Protein AF-A0A0B7B6R2-F1 (afdb_monomer_lite)

InterPro domains:
  IPR026769 MICOS complex subunit Mic13 [PF15884] (22-86)
  IPR026769 MICOS complex subunit Mic13 [PTHR31816] (4-86)

Radius of gyration: 21.34 Å; c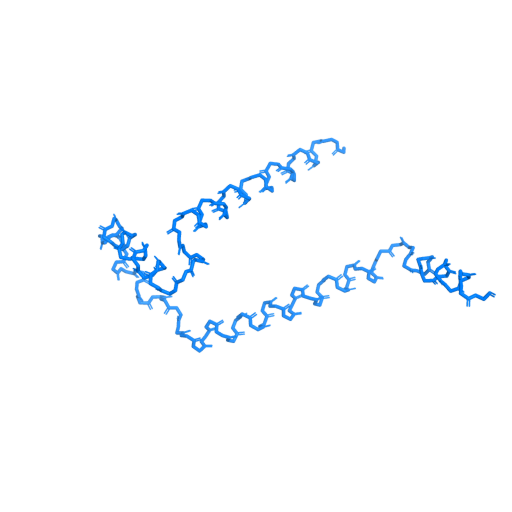hains: 1; bounding box: 67×29×44 Å

pLDDT: mean 71.56, std 11.05, range [43.03, 91.69]

Organism: NCBI:txid1028688

Foldseek 3Di:
DVVVVVVVVVVVVVVVVVVVVCVVQCCVPDPVSVVVSVVVVCVVCVPVCVVVVVVDDDPVRCVVVVVVVVVVVVVVVVVVCVPDPCNVVVVVVVVVVPD

Structure (mmCIF, N/CA/C/O backbone):
data_AF-A0A0B7B6R2-F1
#
_entry.id   AF-A0A0B7B6R2-F1
#
loop_
_atom_site.group_PDB
_atom_site.id
_atom_site.type_symbol
_atom_site.label_atom_id
_atom_site.label_alt_id
_atom_site.label_comp_id
_atom_site.label_asym_id
_atom_site.label_entity_id
_atom_site.label_seq_id
_atom_site.pdbx_PDB_ins_code
_atom_site.Cartn_x
_atom_site.Cartn_y
_atom_site.Cartn_z
_atom_site.occupancy
_atom_site.B_iso_or_equiv
_atom_site.auth_seq_id
_atom_site.auth_comp_id
_atom_site.auth_asym_id
_atom_site.auth_atom_id
_atom_site.pdbx_PDB_model_num
ATOM 1 N N . MET A 1 1 ? 9.482 11.921 -26.317 1.00 56.44 1 MET A N 1
ATOM 2 C CA . MET A 1 1 ? 10.128 11.684 -25.003 1.00 56.44 1 MET A CA 1
ATOM 3 C C . MET A 1 1 ? 9.578 12.583 -23.893 1.00 56.44 1 MET A C 1
ATOM 5 O O . MET A 1 1 ? 9.056 12.033 -22.935 1.00 56.44 1 MET A O 1
ATOM 9 N N . ALA A 1 2 ? 9.587 13.918 -24.017 1.00 60.16 2 ALA A N 1
ATOM 10 C CA . ALA A 1 2 ? 9.140 14.842 -22.954 1.00 60.16 2 ALA A CA 1
ATOM 11 C C . ALA A 1 2 ? 7.706 14.605 -22.421 1.00 60.16 2 ALA A C 1
ATOM 13 O O . ALA A 1 2 ? 7.477 14.633 -21.216 1.00 60.16 2 ALA A O 1
ATOM 14 N N . VAL A 1 3 ? 6.749 14.287 -23.300 1.00 69.88 3 VAL A N 1
ATOM 15 C CA . VAL A 1 3 ? 5.345 14.036 -22.911 1.00 69.88 3 VAL A CA 1
ATOM 16 C C . VAL A 1 3 ? 5.188 12.764 -22.064 1.00 69.88 3 VAL A C 1
ATOM 18 O O . VAL A 1 3 ? 4.361 12.718 -21.155 1.00 69.88 3 VAL A O 1
ATOM 21 N N . ALA A 1 4 ? 6.008 11.736 -22.311 1.00 73.38 4 ALA A N 1
ATOM 22 C CA . ALA A 1 4 ? 5.996 10.509 -21.515 1.00 73.38 4 ALA A CA 1
ATOM 23 C C . ALA A 1 4 ? 6.541 10.760 -20.099 1.00 73.38 4 ALA A C 1
ATOM 25 O O . ALA A 1 4 ? 5.931 10.321 -19.126 1.00 73.38 4 ALA A O 1
ATOM 26 N N . PHE A 1 5 ? 7.621 11.540 -19.980 1.00 71.06 5 PHE A N 1
ATOM 27 C CA . PHE A 1 5 ? 8.169 11.960 -18.687 1.00 71.06 5 PHE A CA 1
ATOM 28 C C . PHE A 1 5 ? 7.194 12.836 -17.897 1.00 71.06 5 PHE A C 1
ATOM 30 O O . PHE A 1 5 ? 6.988 12.583 -16.715 1.00 71.06 5 PHE A O 1
ATOM 37 N N . ALA A 1 6 ? 6.521 13.794 -18.540 1.00 76.44 6 ALA A N 1
ATOM 38 C CA . ALA A 1 6 ? 5.502 14.616 -17.885 1.00 76.44 6 ALA A CA 1
ATOM 39 C C . ALA A 1 6 ? 4.337 13.770 -17.341 1.00 76.44 6 ALA A C 1
ATOM 41 O O . ALA A 1 6 ? 3.867 13.988 -16.226 1.00 76.44 6 ALA A O 1
ATOM 42 N N . LYS A 1 7 ? 3.906 12.750 -18.095 1.00 76.00 7 LYS A N 1
ATOM 43 C CA . LYS A 1 7 ? 2.833 11.835 -17.677 1.00 76.00 7 LYS A CA 1
ATOM 44 C C . LYS A 1 7 ? 3.250 10.950 -16.500 1.00 76.00 7 LYS A C 1
ATOM 46 O O . LYS A 1 7 ? 2.431 10.678 -15.626 1.00 76.00 7 LYS A O 1
ATOM 51 N N . VAL A 1 8 ? 4.505 10.504 -16.465 1.00 81.12 8 VAL A N 1
ATOM 52 C CA . VAL A 1 8 ? 5.063 9.748 -15.332 1.00 81.12 8 VAL A CA 1
ATOM 53 C C . VAL A 1 8 ? 5.209 10.646 -14.104 1.00 81.12 8 VAL A C 1
ATOM 55 O O . VAL A 1 8 ? 4.746 10.269 -13.032 1.00 81.12 8 VAL A O 1
ATOM 58 N N . ALA A 1 9 ? 5.754 11.853 -14.263 1.00 75.75 9 ALA A N 1
ATOM 59 C CA . ALA A 1 9 ? 5.898 12.820 -13.179 1.00 75.75 9 ALA A CA 1
ATOM 60 C C . ALA A 1 9 ? 4.543 13.170 -12.549 1.00 75.75 9 ALA A C 1
ATOM 62 O O . ALA A 1 9 ? 4.398 13.074 -11.337 1.00 75.75 9 ALA A O 1
ATOM 63 N N . ALA A 1 10 ? 3.522 13.451 -13.365 1.00 81.75 10 ALA A N 1
ATOM 64 C CA . ALA A 1 10 ? 2.172 13.725 -12.875 1.00 81.75 10 ALA A CA 1
ATOM 65 C C . ALA A 1 10 ? 1.596 12.558 -12.054 1.00 81.75 10 ALA A C 1
ATOM 67 O O . ALA A 1 10 ? 1.023 12.772 -10.988 1.00 81.75 10 ALA A O 1
ATOM 68 N N . LYS A 1 11 ? 1.788 11.311 -12.509 1.00 80.50 11 LYS A N 1
ATOM 69 C CA . LYS A 1 11 ? 1.357 10.120 -11.759 1.00 80.50 11 LYS A CA 1
ATOM 70 C C . LYS A 1 11 ? 2.081 9.990 -10.418 1.00 80.50 11 LYS A C 1
ATOM 72 O O . LYS A 1 11 ? 1.438 9.678 -9.420 1.00 80.50 11 LYS A O 1
ATOM 77 N N . ILE A 1 12 ? 3.388 10.251 -10.390 1.00 83.94 12 ILE A N 1
ATOM 78 C CA . ILE A 1 12 ? 4.190 10.208 -9.161 1.00 83.94 12 ILE A CA 1
ATOM 79 C C . ILE A 1 12 ? 3.751 11.311 -8.194 1.00 83.94 12 ILE A C 1
ATOM 81 O O . ILE A 1 12 ? 3.601 11.037 -7.010 1.00 83.94 12 ILE A O 1
ATOM 85 N N . SER A 1 13 ? 3.481 12.527 -8.676 1.00 82.44 13 SER A N 1
ATOM 86 C CA . SER A 1 13 ? 2.997 13.629 -7.836 1.00 82.44 13 SER A CA 1
ATOM 87 C C . SER A 1 13 ? 1.643 13.319 -7.201 1.00 82.44 13 SER A C 1
ATOM 89 O O . SER A 1 13 ? 1.465 13.551 -6.008 1.00 82.44 13 SER A O 1
ATOM 91 N N . VAL A 1 14 ? 0.705 12.750 -7.965 1.00 86.31 14 VAL A N 1
ATOM 92 C CA . VAL A 1 14 ? -0.602 12.334 -7.431 1.00 86.31 14 VAL A CA 1
ATOM 93 C C . VAL A 1 14 ? -0.431 11.228 -6.389 1.00 86.31 14 VAL A C 1
ATOM 95 O O . VAL A 1 14 ? -0.965 11.341 -5.289 1.00 86.31 14 VAL A O 1
ATOM 98 N N . ALA A 1 15 ? 0.355 10.193 -6.694 1.00 80.94 15 ALA A N 1
ATOM 99 C CA . ALA A 1 15 ? 0.616 9.105 -5.753 1.00 80.94 15 ALA A CA 1
ATOM 100 C C . ALA A 1 15 ? 1.309 9.606 -4.472 1.00 80.94 15 ALA A C 1
ATOM 102 O O . ALA A 1 15 ? 0.886 9.270 -3.369 1.00 80.94 15 ALA A O 1
ATOM 103 N N . GLY A 1 16 ? 2.322 10.463 -4.608 1.00 81.00 16 GLY A N 1
ATOM 104 C CA . GLY A 1 16 ? 3.036 11.074 -3.489 1.00 81.00 16 GLY A CA 1
ATOM 105 C C . GLY A 1 16 ? 2.139 11.964 -2.631 1.00 81.00 16 GLY A C 1
ATOM 106 O O . GLY A 1 16 ? 2.217 11.899 -1.409 1.00 81.00 16 GLY A O 1
ATOM 107 N N . GLY A 1 17 ? 1.235 12.730 -3.249 1.00 81.31 17 GLY A N 1
ATOM 108 C CA . GLY A 1 17 ? 0.246 13.542 -2.539 1.00 81.31 17 GLY A CA 1
ATOM 109 C C . GLY A 1 17 ? -0.726 12.700 -1.711 1.00 81.31 17 GLY A C 1
ATOM 110 O O . GLY A 1 17 ? -0.966 13.012 -0.546 1.00 81.31 17 GLY A O 1
ATOM 111 N N . VAL A 1 18 ? -1.227 11.594 -2.273 1.00 82.19 18 VAL A N 1
ATOM 112 C CA . VAL A 1 18 ? -2.098 10.648 -1.552 1.00 82.19 18 VAL A CA 1
ATOM 113 C C . VAL A 1 18 ? -1.358 10.014 -0.373 1.00 82.19 18 VAL A C 1
ATOM 115 O O . VAL A 1 18 ? -1.897 9.960 0.733 1.00 82.19 18 VAL A O 1
ATOM 118 N N . ILE A 1 19 ? -0.111 9.582 -0.576 1.00 79.06 19 ILE A N 1
ATOM 119 C CA . ILE A 1 19 ? 0.711 8.993 0.488 1.00 79.06 19 ILE A CA 1
ATOM 120 C C . ILE A 1 19 ? 0.975 10.023 1.593 1.00 79.06 19 ILE A C 1
ATOM 122 O O . ILE A 1 19 ? 0.727 9.735 2.762 1.00 79.06 19 ILE A O 1
ATOM 126 N N . TYR A 1 20 ? 1.398 11.239 1.245 1.00 79.06 20 TYR A N 1
ATOM 127 C CA . TYR A 1 20 ? 1.660 12.308 2.212 1.00 79.06 20 TYR A CA 1
ATOM 128 C C . TYR A 1 20 ? 0.417 12.655 3.040 1.00 79.06 20 TYR A C 1
ATOM 130 O O . TYR A 1 20 ? 0.486 12.750 4.266 1.00 79.06 20 TYR A O 1
ATOM 138 N N . TRP A 1 21 ? -0.740 12.771 2.385 1.00 80.62 21 TRP A N 1
ATOM 139 C CA . TRP A 1 21 ? -2.010 12.996 3.067 1.00 80.62 21 TRP A CA 1
ATOM 140 C C . TRP A 1 21 ? -2.369 11.836 4.006 1.00 80.62 21 TRP A C 1
ATOM 142 O O . TRP A 1 21 ? -2.803 12.071 5.131 1.00 80.62 21 TRP A O 1
ATOM 152 N N . SER A 1 22 ? -2.122 10.586 3.598 1.00 75.50 22 SER A N 1
ATOM 153 C CA . SER A 1 22 ? -2.382 9.417 4.447 1.00 75.50 22 SER A CA 1
ATOM 154 C C . SER A 1 22 ? -1.490 9.361 5.696 1.00 75.50 22 SER A C 1
ATOM 156 O O . SER A 1 22 ? -1.941 8.925 6.754 1.00 75.50 22 SER A O 1
ATOM 158 N N . ILE A 1 23 ? -0.250 9.857 5.610 1.00 77.06 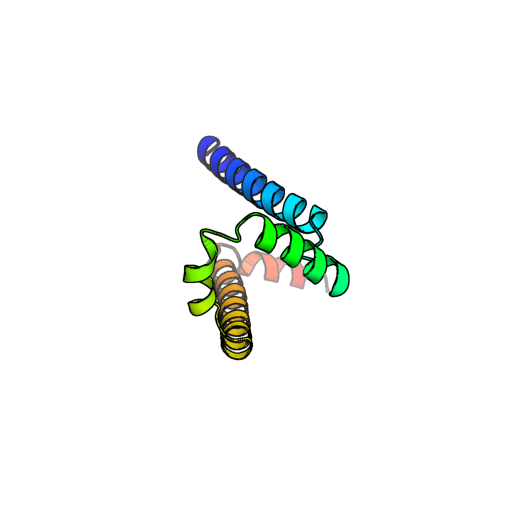23 ILE A N 1
ATOM 159 C CA . ILE A 1 23 ? 0.656 9.992 6.760 1.00 77.06 23 ILE A CA 1
ATOM 160 C C . ILE A 1 23 ? 0.149 11.083 7.710 1.00 77.06 23 ILE A C 1
ATOM 162 O O . ILE A 1 23 ? 0.056 10.847 8.910 1.00 77.06 23 ILE A O 1
ATOM 166 N N . GLN A 1 24 ? -0.244 12.245 7.176 1.00 78.44 24 GLN A N 1
ATOM 167 C CA . GLN A 1 24 ? -0.849 13.345 7.946 1.00 78.44 24 GLN A CA 1
ATOM 168 C C . GLN A 1 24 ? -2.127 12.922 8.683 1.00 78.44 24 GLN A C 1
ATOM 170 O O . GLN A 1 24 ? -2.370 13.356 9.804 1.00 78.44 24 GLN A O 1
ATOM 175 N N . GLN A 1 25 ? -2.926 12.037 8.084 1.00 70.25 25 GLN A N 1
ATOM 176 C CA . GLN A 1 25 ? -4.115 11.467 8.723 1.00 70.25 25 GLN A CA 1
ATOM 177 C C . GLN A 1 25 ? -3.790 10.452 9.829 1.00 70.25 25 GLN A C 1
ATOM 179 O O . GLN A 1 25 ? -4.707 9.944 10.461 1.00 70.25 25 GLN A O 1
ATOM 184 N N . GLY A 1 26 ? -2.518 10.128 10.074 1.00 70.94 26 GLY A N 1
ATOM 185 C CA . GLY A 1 26 ? -2.116 9.178 11.111 1.00 70.94 26 GLY A CA 1
ATOM 186 C C . GLY A 1 26 ? -2.399 7.714 10.761 1.00 70.94 26 GLY A C 1
ATOM 187 O O . GLY A 1 26 ? -2.254 6.853 11.623 1.00 70.94 26 GLY A O 1
ATOM 188 N N . ILE A 1 27 ? -2.752 7.404 9.504 1.00 73.62 27 ILE A N 1
ATOM 189 C CA . ILE A 1 27 ? -3.032 6.028 9.039 1.00 73.62 27 ILE A CA 1
ATOM 190 C C . ILE A 1 27 ? -1.794 5.134 9.190 1.00 73.62 27 ILE A C 1
ATOM 192 O O . ILE A 1 27 ? -1.910 3.957 9.516 1.00 73.62 27 ILE A O 1
ATOM 196 N N . TRP A 1 28 ? -0.612 5.716 8.985 1.00 76.44 28 TRP A N 1
ATOM 197 C CA . TRP A 1 28 ? 0.689 5.052 9.113 1.00 76.44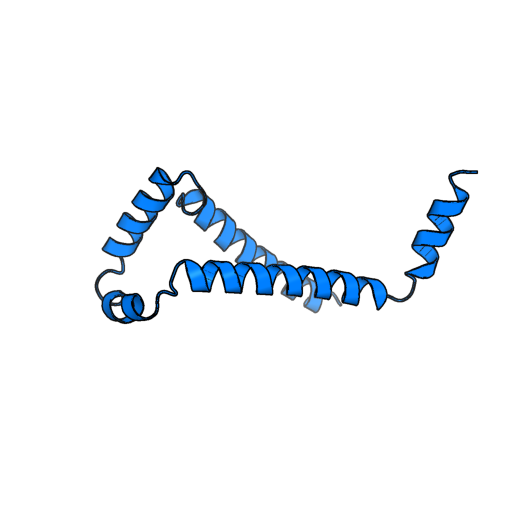 28 TRP A CA 1
ATOM 198 C C . TRP A 1 28 ? 1.406 5.379 10.431 1.00 76.44 28 TRP A C 1
ATOM 200 O O . TRP A 1 28 ? 2.593 5.092 10.569 1.00 76.44 28 TRP A O 1
ATOM 210 N N . GLY A 1 29 ? 0.714 6.035 11.366 1.00 69.75 29 GLY A N 1
ATOM 211 C CA . GLY A 1 29 ? 1.255 6.406 12.668 1.00 69.75 29 GLY A CA 1
ATOM 212 C C . GLY A 1 29 ? 1.240 5.240 13.655 1.00 69.75 29 GLY A C 1
ATOM 213 O O . GLY A 1 29 ? 1.272 4.062 13.300 1.00 69.75 29 GLY A O 1
ATOM 214 N N . THR A 1 30 ? 1.168 5.562 14.938 1.00 74.62 30 THR A N 1
ATOM 215 C CA . THR A 1 30 ? 1.010 4.559 15.991 1.00 74.62 30 THR A CA 1
ATOM 216 C C . THR A 1 30 ? -0.364 3.884 15.927 1.00 74.62 30 THR A C 1
ATOM 218 O O . THR A 1 30 ? -1.340 4.443 15.430 1.00 74.62 30 THR A O 1
ATOM 221 N N . SER A 1 31 ? -0.482 2.683 16.503 1.00 70.44 31 SER A N 1
ATOM 222 C CA . SER A 1 31 ? -1.743 1.914 16.517 1.00 70.44 31 SER A CA 1
ATOM 223 C C . SER A 1 31 ? -2.933 2.700 17.106 1.00 70.44 31 SER A C 1
ATOM 225 O O . SER A 1 31 ? -4.082 2.514 16.702 1.00 70.44 31 SER A O 1
ATOM 227 N N . LYS A 1 32 ? -2.661 3.628 18.038 1.00 72.38 32 LYS A N 1
ATOM 228 C CA . LYS A 1 32 ? -3.660 4.559 18.588 1.00 72.38 32 LYS A CA 1
ATOM 229 C C . LYS A 1 32 ? -4.114 5.596 17.558 1.00 72.38 32 LYS A C 1
ATOM 231 O O . LYS A 1 32 ? -5.315 5.774 17.385 1.00 72.38 32 LYS A O 1
ATOM 236 N N . GLU A 1 33 ? -3.173 6.237 16.870 1.00 73.94 33 GLU A N 1
ATOM 237 C CA . GLU A 1 33 ? -3.451 7.258 15.852 1.00 73.94 33 GLU A CA 1
ATOM 238 C C . GLU A 1 33 ? -4.197 6.663 14.654 1.00 73.94 33 GLU A C 1
ATOM 240 O O . GLU A 1 33 ? -5.202 7.222 14.221 1.00 73.94 33 GLU A O 1
ATOM 245 N N . GLY A 1 34 ? -3.794 5.474 14.194 1.00 71.12 34 GLY A N 1
ATOM 246 C CA . GLY A 1 34 ? -4.486 4.757 13.121 1.00 71.12 34 GLY A CA 1
ATOM 247 C C . GLY A 1 34 ? -5.912 4.340 13.502 1.00 71.12 34 GLY A C 1
ATOM 248 O O . GLY A 1 34 ? -6.831 4.459 12.692 1.00 71.12 34 GLY A O 1
ATOM 249 N N . SER A 1 35 ? -6.135 3.912 14.751 1.00 68.88 35 SER A N 1
ATOM 250 C CA . SER A 1 35 ? -7.473 3.582 15.268 1.00 68.88 35 SER A CA 1
ATOM 251 C C . SER A 1 35 ? -8.381 4.813 15.354 1.00 68.88 35 SER A C 1
ATOM 253 O O . SER A 1 35 ? -9.561 4.753 15.000 1.00 68.88 35 SER A O 1
ATOM 255 N N . GLU A 1 36 ? -7.840 5.956 15.774 1.00 76.62 36 GLU A N 1
ATOM 256 C CA . GLU A 1 36 ? -8.589 7.209 15.859 1.00 76.62 36 GLU A CA 1
ATOM 257 C C . GLU A 1 36 ? -8.904 7.791 14.472 1.00 76.62 36 GLU A C 1
ATOM 259 O O . GLU A 1 36 ? -10.037 8.205 14.215 1.00 76.62 36 GLU A O 1
ATOM 264 N N . ALA A 1 37 ? -7.947 7.734 13.545 1.00 72.56 37 ALA A N 1
ATOM 265 C CA . ALA A 1 37 ? -8.147 8.070 12.139 1.00 72.56 37 ALA A CA 1
ATOM 266 C C . ALA A 1 37 ? -9.201 7.166 11.486 1.00 72.56 37 ALA A C 1
ATOM 268 O O . ALA A 1 37 ? -10.121 7.653 10.827 1.00 72.56 37 ALA A O 1
ATOM 269 N N . GLY A 1 38 ? -9.137 5.857 11.749 1.00 69.19 38 GLY A N 1
ATOM 270 C CA . GLY A 1 38 ? -10.130 4.880 11.308 1.00 69.19 38 GLY A CA 1
ATOM 271 C C 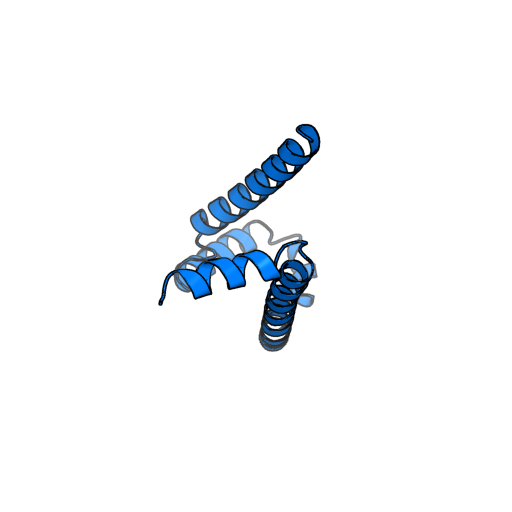. GLY A 1 38 ? -11.527 5.155 11.871 1.00 69.19 38 GLY A C 1
ATOM 272 O O . GLY A 1 38 ? -12.514 5.035 11.146 1.00 69.19 38 GLY A O 1
ATOM 273 N N . LYS A 1 39 ? -11.639 5.606 13.127 1.00 70.75 39 LYS A N 1
ATOM 274 C CA . LYS A 1 39 ? -12.912 6.047 13.729 1.00 70.75 39 LYS A CA 1
ATOM 275 C C . LYS A 1 39 ? -13.469 7.315 13.080 1.00 70.75 39 LYS A C 1
ATOM 277 O O . LYS A 1 39 ? -14.660 7.380 12.793 1.00 70.75 39 LYS A O 1
ATOM 282 N N . ARG A 1 40 ? -12.631 8.319 12.812 1.00 73.31 40 ARG A N 1
ATOM 283 C CA . ARG A 1 40 ? -13.056 9.558 12.128 1.00 73.31 40 ARG A CA 1
ATOM 284 C C . ARG A 1 40 ? -13.507 9.279 10.701 1.00 73.31 40 ARG A C 1
ATOM 286 O O . ARG A 1 40 ? -14.543 9.786 10.271 1.00 73.31 40 ARG A O 1
ATOM 293 N N . LEU A 1 41 ? -12.759 8.432 10.001 1.00 71.25 41 LEU A N 1
ATOM 294 C CA . LEU A 1 41 ? -13.091 8.005 8.655 1.00 71.25 41 LEU A CA 1
ATOM 295 C C . LEU A 1 41 ? -14.404 7.219 8.674 1.00 71.25 41 LEU A C 1
ATOM 297 O O . LEU A 1 41 ? -15.362 7.655 8.053 1.00 71.25 41 LEU A O 1
ATOM 301 N N . SER A 1 42 ? -14.512 6.153 9.469 1.00 65.69 42 SER A N 1
ATOM 302 C CA . SER A 1 42 ? -15.741 5.349 9.567 1.00 65.69 42 SER A CA 1
ATOM 303 C C . SER A 1 42 ? -16.979 6.168 9.933 1.00 65.69 42 SER A C 1
ATOM 305 O O . SER A 1 42 ? -18.012 5.944 9.319 1.00 65.69 42 SER A O 1
ATOM 307 N N . ASN A 1 43 ? -16.884 7.167 10.818 1.00 69.50 43 ASN A N 1
ATOM 308 C CA . ASN A 1 43 ? -17.996 8.081 11.118 1.00 69.50 43 ASN A CA 1
ATOM 309 C C . ASN A 1 43 ? -18.399 8.973 9.929 1.00 69.50 43 ASN A C 1
ATOM 311 O O . ASN A 1 43 ? -19.569 9.320 9.795 1.00 69.50 43 ASN A O 1
ATOM 315 N N . THR A 1 44 ? -17.453 9.331 9.058 1.00 68.81 44 THR A N 1
ATOM 316 C CA . THR A 1 44 ? -17.685 10.196 7.886 1.00 68.81 44 THR A CA 1
ATOM 317 C C . THR A 1 44 ? -18.285 9.422 6.707 1.00 68.81 44 THR A C 1
ATOM 319 O O . THR A 1 44 ? -19.096 9.958 5.958 1.00 68.81 44 THR A O 1
ATOM 322 N N . ILE A 1 45 ? -17.921 8.146 6.551 1.00 64.62 45 ILE A N 1
ATOM 323 C CA . ILE A 1 45 ? -18.387 7.259 5.469 1.00 64.62 45 ILE A CA 1
ATOM 324 C C . ILE A 1 45 ? -19.391 6.190 5.956 1.00 64.62 45 ILE A C 1
ATOM 326 O O . ILE A 1 45 ? -19.716 5.261 5.223 1.00 64.62 45 ILE A O 1
ATOM 330 N N . ALA A 1 46 ? -19.935 6.334 7.171 1.00 58.59 46 ALA A N 1
ATOM 331 C CA . ALA A 1 46 ? -20.747 5.327 7.870 1.00 58.59 46 ALA A CA 1
ATOM 332 C C . ALA A 1 46 ? -21.998 4.840 7.118 1.00 58.59 46 ALA A C 1
ATOM 334 O O . ALA A 1 46 ? -22.457 3.725 7.365 1.00 58.59 46 ALA A O 1
ATOM 335 N N . GLN A 1 47 ? -22.574 5.651 6.227 1.00 57.44 47 GLN A N 1
ATOM 336 C CA . GLN A 1 47 ? -23.765 5.250 5.470 1.00 57.44 47 GLN A CA 1
ATOM 337 C C . GLN A 1 47 ? -23.450 4.349 4.261 1.00 57.44 47 GLN A C 1
ATOM 339 O O . GLN A 1 47 ? -24.051 3.282 4.180 1.00 57.44 47 GLN A O 1
ATOM 344 N N . PRO A 1 48 ? -22.500 4.685 3.366 1.00 58.12 48 PRO A N 1
ATOM 345 C CA . PRO A 1 48 ? -22.148 3.819 2.232 1.00 58.12 48 PRO A CA 1
ATOM 346 C C . PRO A 1 48 ? -21.216 2.634 2.562 1.00 58.12 48 PRO A C 1
ATOM 348 O O . PRO A 1 48 ? -21.025 1.766 1.719 1.00 58.12 48 PRO A O 1
ATOM 351 N N . VAL A 1 49 ? -20.604 2.572 3.753 1.00 55.44 49 VAL A N 1
ATOM 352 C CA . VAL A 1 49 ? -19.577 1.551 4.075 1.00 55.44 49 VAL A CA 1
ATOM 353 C C . VAL A 1 49 ? -20.140 0.272 4.687 1.00 55.44 49 VAL A C 1
ATOM 355 O O . VAL A 1 49 ? -19.436 -0.736 4.688 1.00 55.44 49 VAL A O 1
ATOM 358 N N . LYS A 1 50 ? -21.394 0.257 5.160 1.00 54.81 50 LYS A N 1
ATOM 359 C CA . LYS A 1 50 ? -22.002 -0.963 5.726 1.00 54.81 50 LYS A CA 1
ATOM 360 C C . LYS A 1 50 ? -21.931 -2.157 4.766 1.00 54.81 50 LYS A C 1
ATOM 362 O O . LYS A 1 50 ? -21.627 -3.253 5.220 1.00 54.81 50 LYS A O 1
ATOM 367 N N . ASP A 1 51 ? -22.057 -1.915 3.463 1.00 57.09 51 ASP A N 1
ATOM 368 C CA . ASP A 1 51 ? -21.982 -2.958 2.428 1.00 57.09 51 ASP A CA 1
ATOM 369 C C . ASP A 1 51 ? -20.536 -3.355 2.058 1.00 57.09 51 ASP A C 1
ATOM 371 O O . ASP A 1 51 ? -20.298 -4.376 1.414 1.00 57.09 51 ASP A O 1
ATOM 375 N N . CYS A 1 52 ? -19.539 -2.565 2.470 1.00 54.91 52 CYS A N 1
ATOM 376 C CA . CYS A 1 52 ? -18.119 -2.844 2.233 1.00 54.91 52 CYS A CA 1
ATOM 377 C C . CYS A 1 52 ? -17.464 -3.629 3.375 1.00 54.91 52 CYS A C 1
ATOM 379 O O . CYS A 1 52 ? -16.422 -4.244 3.152 1.00 54.91 52 CYS A O 1
ATOM 381 N N . VAL A 1 53 ? -18.049 -3.628 4.580 1.00 58.59 53 VAL A N 1
ATOM 382 C CA . VAL A 1 53 ? -17.502 -4.345 5.748 1.00 58.59 53 VAL A CA 1
ATOM 383 C C . VAL A 1 53 ? -17.451 -5.854 5.503 1.00 58.59 53 VAL A C 1
ATOM 385 O O . VAL A 1 53 ? -16.489 -6.502 5.904 1.00 58.59 53 VAL A O 1
ATOM 388 N N . GLU A 1 54 ? -18.418 -6.403 4.766 1.00 60.19 54 GLU A N 1
ATOM 389 C CA . GLU A 1 54 ? -18.446 -7.827 4.404 1.00 60.19 54 GLU A CA 1
ATOM 390 C C . GLU A 1 54 ? -17.329 -8.235 3.429 1.00 60.19 54 GLU A C 1
ATOM 392 O O . GLU A 1 54 ? -17.014 -9.416 3.313 1.00 60.19 54 GLU A O 1
ATOM 397 N N . LYS A 1 55 ? -16.697 -7.273 2.744 1.00 63.56 55 LYS A N 1
ATOM 398 C CA . LYS A 1 55 ? -15.593 -7.511 1.799 1.00 63.56 55 LYS A CA 1
ATOM 399 C C . LYS A 1 55 ? -14.216 -7.204 2.379 1.00 63.56 55 LYS A C 1
ATOM 401 O O . LYS A 1 55 ? -13.236 -7.233 1.634 1.00 63.56 55 LYS A O 1
ATOM 406 N N . ILE A 1 56 ? -14.117 -6.885 3.670 1.00 68.62 56 ILE A N 1
ATOM 407 C CA . ILE A 1 56 ? -12.818 -6.650 4.301 1.00 68.62 56 ILE A CA 1
ATOM 408 C C . ILE A 1 56 ? -12.101 -8.003 4.412 1.00 68.62 56 ILE A C 1
ATOM 410 O O . ILE A 1 56 ? -12.595 -8.884 5.117 1.00 68.62 56 ILE A O 1
ATOM 414 N N . PRO A 1 57 ? -10.952 -8.186 3.736 1.00 69.12 57 PRO A N 1
ATOM 415 C CA . PRO A 1 57 ? -10.205 -9.429 3.827 1.00 69.12 57 PRO A CA 1
ATOM 416 C C . PRO A 1 57 ? -9.747 -9.651 5.267 1.00 69.12 57 PRO A C 1
ATOM 418 O O . PRO A 1 57 ? -9.347 -8.718 5.973 1.00 69.12 57 PRO A O 1
ATOM 421 N N . SER A 1 58 ? -9.791 -10.902 5.703 1.00 75.38 58 SER A N 1
ATOM 422 C CA . SER A 1 58 ? -9.292 -11.297 7.010 1.00 75.38 58 SER A CA 1
ATOM 423 C C . SER A 1 58 ? -7.797 -10.994 7.139 1.00 75.38 58 SER A C 1
ATOM 425 O O . SER A 1 58 ? -7.040 -10.960 6.167 1.00 75.38 58 SER A O 1
ATOM 427 N N . LEU A 1 59 ? -7.336 -10.822 8.378 1.00 72.50 59 LEU A N 1
ATOM 428 C CA . LEU A 1 59 ? -5.923 -10.568 8.686 1.00 72.50 59 LEU A CA 1
ATOM 429 C C . LEU A 1 59 ? -4.986 -11.641 8.099 1.00 72.50 59 LEU A C 1
ATOM 431 O O . LEU A 1 59 ? -3.865 -11.335 7.691 1.00 72.50 59 LEU A O 1
ATOM 435 N N . ALA A 1 60 ? -5.455 -12.889 8.020 1.00 74.06 60 ALA A N 1
ATOM 436 C CA . ALA A 1 60 ? -4.725 -13.987 7.397 1.00 74.06 60 ALA A CA 1
ATOM 437 C C . ALA A 1 60 ? -4.598 -13.800 5.874 1.00 74.06 60 ALA A C 1
ATOM 439 O O . ALA A 1 60 ? -3.498 -13.927 5.337 1.00 74.06 60 ALA A O 1
ATOM 440 N N . GLU A 1 61 ? -5.686 -13.434 5.192 1.00 72.56 61 GLU A N 1
ATOM 441 C CA . GLU A 1 61 ? -5.702 -13.172 3.745 1.00 72.56 61 GLU A CA 1
ATOM 442 C C . GLU A 1 61 ? -4.841 -11.963 3.371 1.00 72.56 61 GLU A C 1
ATOM 444 O O . GLU A 1 61 ? -4.114 -12.005 2.375 1.00 72.56 61 GLU A O 1
ATOM 449 N N . VAL A 1 62 ? -4.849 -10.911 4.197 1.00 78.88 62 VAL A N 1
ATOM 450 C CA . VAL A 1 62 ? -3.961 -9.751 4.029 1.00 78.88 62 VAL A CA 1
ATOM 451 C C . VAL A 1 62 ? -2.496 -10.167 4.155 1.00 78.88 62 VAL A C 1
ATOM 453 O O . VAL A 1 62 ? -1.678 -9.750 3.341 1.00 78.88 62 VAL A O 1
ATOM 456 N N . ASN A 1 63 ? -2.150 -11.008 5.132 1.00 76.00 63 ASN A N 1
ATOM 457 C CA . ASN A 1 63 ? -0.770 -11.449 5.352 1.00 76.00 63 ASN A CA 1
ATOM 458 C C . ASN A 1 63 ? -0.249 -12.331 4.203 1.00 76.00 63 ASN A C 1
ATOM 460 O O . ASN A 1 63 ? 0.887 -12.167 3.760 1.00 76.00 63 ASN A O 1
ATOM 464 N N . VAL A 1 64 ? -1.085 -13.236 3.685 1.00 80.75 64 VAL A N 1
ATOM 465 C CA . VAL A 1 64 ? -0.752 -14.048 2.501 1.00 80.75 64 VAL A CA 1
ATOM 466 C C . VAL A 1 64 ? -0.555 -13.146 1.283 1.00 80.75 64 VAL A C 1
ATOM 468 O O . VAL A 1 64 ? 0.503 -13.182 0.658 1.00 80.75 64 VAL A O 1
ATOM 471 N N . SER A 1 65 ? -1.512 -12.255 1.018 1.00 79.88 65 SER A N 1
ATOM 472 C CA . SER A 1 65 ? -1.453 -11.340 -0.127 1.00 79.88 65 SER A CA 1
ATOM 473 C C . SER A 1 65 ? -0.247 -10.401 -0.056 1.00 79.88 65 SER A C 1
ATOM 475 O O . SER A 1 65 ? 0.430 -10.181 -1.054 1.00 79.88 65 SER A O 1
ATOM 477 N N . ALA A 1 66 ? 0.067 -9.865 1.125 1.00 78.56 66 ALA A N 1
ATOM 478 C CA . ALA A 1 66 ? 1.214 -8.983 1.325 1.00 78.56 66 ALA A CA 1
ATOM 479 C C . ALA A 1 66 ? 2.541 -9.688 1.009 1.00 78.56 66 ALA A C 1
ATOM 481 O O . ALA A 1 66 ? 3.399 -9.104 0.345 1.00 78.56 66 ALA A O 1
ATOM 482 N N . LYS A 1 67 ? 2.697 -10.949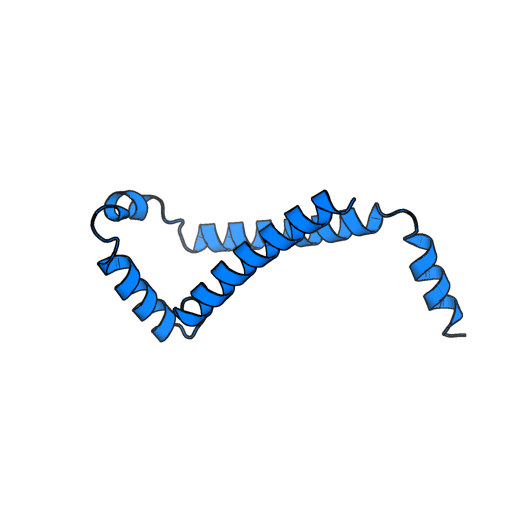 1.435 1.00 83.31 67 LYS A N 1
ATOM 483 C CA . LYS A 1 67 ? 3.874 -11.766 1.102 1.00 83.31 67 LYS A CA 1
ATOM 484 C C . LYS A 1 67 ? 3.971 -12.018 -0.399 1.00 83.31 67 LYS A C 1
ATOM 486 O O . LYS A 1 67 ? 5.043 -11.833 -0.972 1.00 83.31 67 LYS A O 1
ATOM 491 N N . ASP A 1 68 ? 2.866 -12.385 -1.036 1.00 86.69 68 ASP A N 1
ATOM 492 C CA . ASP A 1 68 ? 2.843 -12.677 -2.470 1.00 86.69 68 ASP A CA 1
ATOM 493 C C . ASP A 1 68 ? 3.143 -11.435 -3.313 1.00 86.69 68 ASP A C 1
ATOM 495 O O . ASP A 1 68 ? 3.970 -11.493 -4.230 1.00 86.69 68 ASP A O 1
ATOM 499 N N . TYR A 1 69 ? 2.556 -10.284 -2.972 1.00 87.44 69 TYR A N 1
ATOM 500 C CA . TYR A 1 69 ? 2.840 -9.020 -3.652 1.00 87.44 69 TYR A CA 1
ATOM 501 C C . TYR A 1 69 ? 4.283 -8.570 -3.454 1.00 87.44 69 TYR A C 1
ATOM 503 O O . TYR A 1 69 ? 4.920 -8.136 -4.415 1.00 87.44 69 TYR A O 1
ATOM 511 N N . TRP A 1 70 ? 4.825 -8.714 -2.244 1.00 87.12 70 TRP A N 1
ATOM 512 C CA . TRP A 1 70 ? 6.223 -8.399 -1.969 1.00 87.12 70 TRP A CA 1
ATOM 513 C C . TRP A 1 70 ? 7.172 -9.259 -2.809 1.00 87.12 70 TRP A C 1
ATOM 515 O O . TRP A 1 70 ? 8.012 -8.730 -3.541 1.00 87.12 70 TRP A O 1
ATOM 525 N N . ASN A 1 71 ? 6.992 -10.581 -2.774 1.00 90.19 71 ASN A N 1
ATOM 526 C CA . ASN A 1 71 ? 7.820 -11.525 -3.523 1.00 90.19 71 ASN A CA 1
ATOM 527 C C . ASN A 1 71 ? 7.725 -11.287 -5.035 1.00 90.19 71 ASN A C 1
ATOM 529 O O . ASN A 1 71 ? 8.738 -11.298 -5.739 1.00 90.19 71 ASN A O 1
ATOM 533 N N . THR A 1 72 ? 6.520 -11.012 -5.535 1.00 91.69 72 THR A N 1
ATOM 534 C CA . THR A 1 72 ? 6.286 -10.692 -6.948 1.00 91.69 72 THR A CA 1
ATOM 535 C C . THR A 1 72 ? 6.958 -9.381 -7.342 1.00 91.69 72 THR A C 1
ATOM 537 O O . THR A 1 72 ? 7.596 -9.310 -8.395 1.00 91.69 72 THR A O 1
ATOM 540 N N . GLY A 1 73 ? 6.866 -8.353 -6.497 1.00 85.94 73 GLY A N 1
ATOM 541 C CA . GLY A 1 73 ? 7.513 -7.061 -6.716 1.00 85.94 73 GLY A CA 1
ATOM 542 C C . GLY A 1 73 ? 9.030 -7.197 -6.812 1.00 85.94 73 GLY A C 1
ATOM 543 O O . GLY A 1 73 ? 9.624 -6.782 -7.807 1.00 85.94 73 GLY A O 1
ATOM 544 N N . ILE A 1 74 ? 9.649 -7.868 -5.837 1.00 85.81 74 ILE A N 1
ATOM 545 C CA . ILE A 1 74 ? 11.091 -8.138 -5.836 1.00 85.81 74 ILE A CA 1
ATOM 546 C C . ILE A 1 74 ? 11.498 -8.950 -7.074 1.00 85.81 74 ILE A C 1
ATOM 548 O O . ILE A 1 74 ? 12.434 -8.568 -7.776 1.00 85.81 74 ILE A O 1
ATOM 552 N N . SER A 1 75 ? 10.762 -10.014 -7.412 1.00 86.94 75 SER A N 1
ATOM 553 C CA . SER A 1 75 ? 11.031 -10.809 -8.620 1.00 86.94 75 SER A CA 1
ATOM 554 C C . SER A 1 75 ? 10.954 -9.964 -9.895 1.00 86.94 75 SER A C 1
ATOM 556 O O . SER A 1 75 ? 11.801 -10.093 -10.776 1.00 86.94 75 SER A O 1
ATOM 558 N N . THR A 1 76 ? 9.974 -9.066 -9.988 1.00 89.56 76 THR A N 1
ATOM 559 C CA . THR A 1 76 ? 9.788 -8.174 -11.140 1.00 89.56 76 THR A CA 1
ATOM 560 C C . THR A 1 76 ? 10.948 -7.199 -11.286 1.00 89.56 76 THR A C 1
ATOM 562 O O . THR A 1 76 ? 11.434 -7.002 -12.400 1.00 89.56 76 THR A O 1
ATOM 565 N N . ILE A 1 77 ? 11.436 -6.627 -10.183 1.00 85.25 77 ILE A N 1
ATOM 566 C CA . ILE A 1 77 ? 12.605 -5.741 -10.195 1.00 85.25 77 ILE A CA 1
ATOM 567 C C . ILE A 1 77 ? 13.828 -6.501 -10.712 1.00 85.25 77 ILE A C 1
ATOM 569 O O . ILE A 1 77 ? 14.440 -6.065 -11.684 1.00 85.25 77 ILE A O 1
ATOM 573 N N . PHE A 1 78 ? 14.148 -7.668 -10.145 1.00 84.62 78 PHE A N 1
ATOM 574 C CA . PHE A 1 78 ? 15.312 -8.451 -10.579 1.00 84.62 78 PHE A CA 1
ATOM 575 C C . PHE A 1 78 ? 15.196 -8.937 -12.031 1.00 84.62 78 PHE A C 1
ATOM 577 O O . PHE A 1 78 ? 16.172 -8.893 -12.780 1.00 84.62 78 PHE A O 1
ATOM 584 N N . LYS A 1 79 ? 14.001 -9.334 -12.479 1.00 81.94 79 LYS A N 1
ATOM 585 C CA . LYS A 1 79 ? 13.746 -9.660 -13.893 1.00 81.94 79 LYS A CA 1
ATOM 586 C C . LYS A 1 79 ? 13.937 -8.452 -14.807 1.00 81.94 79 LYS A C 1
ATOM 588 O O . LYS A 1 79 ? 14.556 -8.574 -15.854 1.00 81.94 79 LYS A O 1
ATOM 593 N N . SER A 1 80 ? 13.460 -7.280 -14.399 1.00 81.12 80 SER A N 1
ATOM 594 C CA . SER A 1 80 ? 13.616 -6.056 -15.194 1.00 81.12 80 SER A CA 1
ATOM 595 C C . SER A 1 80 ? 15.084 -5.645 -15.297 1.00 81.12 80 SER A C 1
ATOM 597 O O . SER A 1 80 ? 15.544 -5.239 -16.357 1.00 81.12 80 SER A O 1
ATOM 599 N N . VAL A 1 81 ? 15.830 -5.800 -14.203 1.00 78.94 81 VAL A N 1
ATOM 600 C CA . VAL A 1 81 ? 17.262 -5.503 -14.119 1.00 78.94 81 VAL A CA 1
ATOM 601 C C . VAL A 1 81 ? 18.089 -6.463 -14.986 1.00 78.94 81 VAL A C 1
ATOM 603 O O . VAL A 1 81 ? 18.958 -6.018 -15.728 1.00 78.94 81 VAL A O 1
ATOM 606 N N . THR A 1 82 ? 17.778 -7.761 -14.968 1.00 75.31 82 THR A N 1
ATOM 607 C CA . THR A 1 82 ? 18.458 -8.768 -15.812 1.00 75.31 82 THR A CA 1
ATOM 608 C C . THR A 1 82 ? 18.139 -8.640 -17.303 1.00 75.31 82 THR A C 1
ATOM 610 O O . THR A 1 82 ? 18.919 -9.092 -18.134 1.00 75.31 82 THR A O 1
ATOM 613 N N . GLN A 1 83 ? 17.021 -8.007 -17.659 1.00 76.75 83 GLN A N 1
A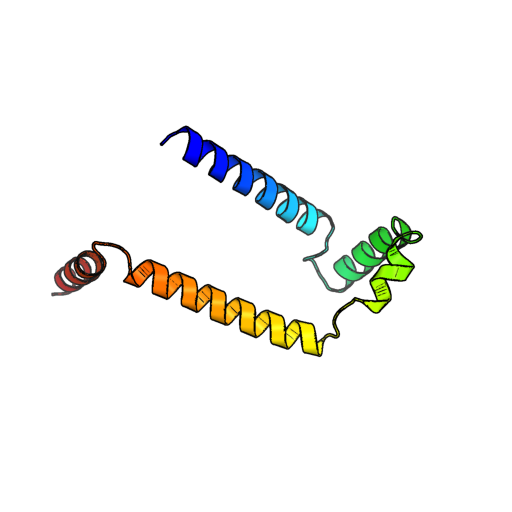TOM 614 C CA . GLN A 1 83 ? 16.629 -7.752 -19.048 1.00 76.75 83 GLN A CA 1
ATOM 615 C C . GLN A 1 83 ? 17.179 -6.430 -19.613 1.00 76.75 83 GLN A C 1
ATOM 617 O O . GLN A 1 83 ? 16.962 -6.144 -20.792 1.00 76.75 83 GLN A O 1
ATOM 622 N N . MET A 1 84 ? 17.887 -5.612 -18.820 1.00 74.06 84 MET A N 1
ATOM 623 C CA . MET A 1 84 ? 18.472 -4.367 -19.324 1.00 74.06 84 MET A CA 1
ATOM 624 C C . MET A 1 84 ? 19.718 -4.635 -20.186 1.00 74.06 84 MET A C 1
ATOM 626 O O . MET A 1 84 ? 20.647 -5.317 -19.738 1.00 74.06 84 MET A O 1
ATOM 630 N N . PRO A 1 85 ? 19.799 -4.051 -21.398 1.00 58.47 85 PRO A N 1
ATOM 631 C CA . PRO A 1 85 ? 21.020 -4.095 -22.187 1.00 58.47 85 PRO A CA 1
ATOM 632 C C . PRO A 1 85 ? 22.103 -3.313 -21.430 1.00 58.47 85 PRO A C 1
ATOM 634 O O . PRO A 1 85 ? 21.886 -2.151 -21.093 1.00 58.47 85 PRO A O 1
ATOM 637 N N . ASN A 1 86 ? 23.241 -3.968 -21.160 1.00 62.66 86 ASN A N 1
ATOM 638 C CA . ASN A 1 86 ? 24.413 -3.527 -20.368 1.00 62.66 86 ASN A CA 1
ATOM 639 C C . ASN A 1 86 ? 24.538 -4.052 -18.924 1.00 62.66 86 ASN A C 1
ATOM 641 O O . ASN A 1 86 ? 25.441 -3.604 -18.214 1.00 62.66 86 ASN A O 1
ATOM 645 N N . PHE A 1 87 ? 23.742 -5.035 -18.486 1.00 61.22 87 PHE A N 1
ATOM 646 C CA . PHE A 1 87 ? 23.951 -5.642 -17.159 1.00 61.22 87 PHE A CA 1
ATOM 647 C C . PHE A 1 87 ? 25.379 -6.213 -16.976 1.00 61.22 87 PHE A C 1
ATOM 649 O O . PHE A 1 87 ? 25.989 -6.038 -15.923 1.00 61.22 87 PHE A O 1
ATOM 656 N N . ASP A 1 88 ? 25.976 -6.763 -18.041 1.00 56.78 88 ASP A N 1
ATOM 657 C CA . ASP A 1 88 ? 27.363 -7.260 -18.043 1.00 56.78 88 ASP A CA 1
ATOM 658 C C . ASP A 1 88 ? 28.434 -6.165 -17.863 1.00 56.78 88 ASP A C 1
ATOM 660 O O . ASP A 1 88 ? 29.542 -6.453 -17.409 1.00 56.78 88 ASP A O 1
ATOM 664 N N . GLY A 1 89 ? 28.144 -4.911 -18.233 1.00 56.22 89 GLY A N 1
ATOM 665 C CA . GLY A 1 89 ? 29.100 -3.798 -18.151 1.00 56.22 89 GLY A CA 1
ATOM 666 C C . GLY A 1 89 ? 29.297 -3.291 -16.722 1.00 56.22 89 GLY A C 1
ATOM 667 O O . GLY A 1 89 ? 30.427 -3.047 -16.304 1.00 56.22 89 GLY A O 1
ATOM 668 N N . ILE A 1 90 ? 28.207 -3.229 -15.949 1.00 58.47 90 ILE A N 1
ATOM 669 C CA . ILE A 1 90 ? 28.197 -2.731 -14.563 1.00 58.47 90 ILE A CA 1
ATOM 670 C C . ILE A 1 90 ? 29.015 -3.649 -13.642 1.00 58.47 90 ILE A C 1
ATOM 672 O O . ILE A 1 90 ? 29.743 -3.172 -12.772 1.00 58.47 90 ILE A O 1
ATOM 676 N N . PHE A 1 91 ? 28.961 -4.969 -13.841 1.00 54.50 91 PHE A N 1
ATOM 677 C CA . PHE A 1 91 ? 29.790 -5.899 -13.065 1.00 54.50 91 PHE A CA 1
ATOM 678 C C . PHE A 1 91 ? 31.262 -5.881 -13.495 1.00 54.50 91 PHE A C 1
ATOM 680 O O . PHE A 1 91 ? 32.145 -5.989 -12.646 1.00 54.50 91 PHE A O 1
ATOM 687 N N . LYS A 1 92 ? 31.555 -5.696 -14.789 1.00 53.59 92 LYS A N 1
ATOM 688 C CA . LYS A 1 92 ? 32.939 -5.661 -15.295 1.00 53.59 92 LYS A CA 1
ATOM 689 C C . LYS A 1 92 ? 33.724 -4.425 -14.848 1.00 53.59 92 LYS A C 1
ATOM 691 O O . LYS A 1 92 ? 34.936 -4.525 -14.675 1.00 53.59 92 LYS A O 1
ATOM 696 N N . GLU A 1 93 ? 33.063 -3.288 -14.648 1.00 52.97 93 GLU A N 1
ATOM 697 C CA . GLU A 1 93 ? 33.703 -2.067 -14.140 1.00 52.97 93 GLU A CA 1
ATOM 698 C C . GLU A 1 93 ? 34.036 -2.176 -12.643 1.00 52.97 93 GLU A C 1
ATOM 700 O O . GLU A 1 93 ? 35.148 -1.852 -12.228 1.00 52.97 93 GLU A O 1
ATOM 705 N N . ASN A 1 94 ? 33.132 -2.755 -11.847 1.00 53.50 94 ASN A N 1
ATOM 706 C CA . ASN A 1 94 ? 33.334 -2.910 -10.404 1.00 53.50 94 ASN A CA 1
ATOM 707 C C . ASN A 1 94 ? 34.387 -3.968 -10.029 1.00 53.50 94 ASN A C 1
ATOM 709 O O . ASN A 1 94 ? 35.002 -3.855 -8.975 1.00 53.50 94 ASN A O 1
ATOM 713 N N . VAL A 1 95 ? 34.655 -4.960 -10.886 1.00 55.69 95 VAL A N 1
ATOM 714 C CA . VAL A 1 95 ? 35.724 -5.954 -10.649 1.00 55.69 95 VAL A CA 1
ATOM 715 C C . VAL A 1 95 ? 37.121 -5.388 -10.943 1.00 55.69 95 VAL A C 1
ATOM 717 O O . VAL A 1 95 ? 38.094 -5.820 -10.333 1.00 55.69 95 VAL A O 1
ATOM 720 N N . LYS A 1 96 ? 37.252 -4.389 -11.827 1.00 50.06 96 LYS A N 1
ATOM 721 C CA . LYS A 1 96 ? 38.555 -3.768 -12.135 1.00 50.06 96 LYS A CA 1
ATOM 722 C C . LYS A 1 96 ? 39.041 -2.764 -11.086 1.00 50.06 96 LYS A C 1
ATOM 724 O O . LYS A 1 96 ? 40.221 -2.447 -11.088 1.00 50.06 96 LYS A O 1
ATOM 729 N N . SER A 1 97 ? 38.169 -2.264 -10.211 1.00 53.75 97 SER A N 1
ATOM 730 C CA . SER A 1 97 ? 38.531 -1.261 -9.196 1.00 53.75 97 SER A CA 1
ATOM 731 C C . SER A 1 97 ? 39.024 -1.867 -7.871 1.00 53.75 97 SER A C 1
ATOM 733 O O . SER A 1 97 ? 39.266 -1.126 -6.920 1.00 53.75 97 SER A O 1
ATOM 735 N N . THR A 1 98 ? 39.136 -3.196 -7.770 1.00 50.56 98 THR A N 1
ATOM 736 C CA . THR A 1 98 ? 39.524 -3.904 -6.530 1.00 50.56 98 THR A CA 1
ATOM 737 C C . THR A 1 98 ? 40.743 -4.818 -6.712 1.00 50.56 98 THR A C 1
ATOM 739 O O . THR A 1 98 ? 40.951 -5.740 -5.928 1.00 50.56 98 THR A O 1
ATOM 742 N N . THR A 1 99 ? 41.559 -4.591 -7.742 1.00 43.03 99 THR A N 1
ATOM 743 C CA . THR A 1 99 ? 42.894 -5.201 -7.907 1.00 43.03 99 THR A CA 1
ATOM 744 C C . THR A 1 99 ? 43.898 -4.098 -8.181 1.00 43.03 99 THR A C 1
ATOM 746 O O . THR A 1 99 ? 44.989 -4.151 -7.578 1.00 43.03 99 THR A O 1
#

Sequence (99 aa):
MAVAFAKVAAKISVAGGVIYWSIQQGIWGTSKEGSEAGKRLSNTIAQPVKDCVEKIPSLAEVNVSAKDYWNTGISTIFKSVTQMPNFDGIFKENVKSTT

Secondary structure (DSSP, 8-state):
-HHHHHHHHHHHHHHHHHHHHHHHTTTTS-HHHHHHHHHHHHHHSTTTSTTTGGGPPPHHHHHHHHHHHHHHHHHHHHHHHHTSTTHHHHHHHHHHTT-